Protein AF-A0A9E5PUK7-F1 (afdb_monomer_lite)

Radius of gyration: 12.42 Å; chains: 1; bounding box: 29×23×28 Å

Structure (mmCIF, N/CA/C/O backbone):
data_AF-A0A9E5PUK7-F1
#
_entry.id   AF-A0A9E5PUK7-F1
#
loop_
_atom_site.group_PDB
_atom_site.id
_atom_site.type_symbol
_atom_site.label_atom_id
_atom_site.label_alt_id
_atom_site.label_comp_id
_atom_site.label_asym_id
_atom_site.label_entity_id
_atom_site.label_seq_id
_atom_site.pdbx_PDB_ins_code
_atom_site.Cartn_x
_atom_site.Cartn_y
_atom_site.Cartn_z
_atom_site.occupancy
_atom_site.B_iso_or_equiv
_atom_site.auth_seq_id
_atom_site.auth_comp_id
_atom_site.auth_asym_id
_atom_site.auth_atom_id
_atom_site.pdbx_PDB_model_num
ATOM 1 N N . MET A 1 1 ? 11.234 1.555 9.699 1.00 54.53 1 MET A N 1
ATOM 2 C CA . MET A 1 1 ? 10.164 0.553 9.919 1.00 54.53 1 MET A CA 1
ATOM 3 C C . MET A 1 1 ? 9.356 0.468 8.622 1.00 54.53 1 MET A C 1
ATOM 5 O O . MET A 1 1 ? 8.955 1.520 8.145 1.00 54.53 1 MET A O 1
ATOM 9 N N . TYR A 1 2 ? 9.234 -0.706 7.982 1.00 60.38 2 TYR A N 1
ATOM 10 C CA . TYR A 1 2 ? 8.650 -0.852 6.630 1.00 60.38 2 TYR A CA 1
ATOM 11 C C . TYR A 1 2 ? 7.228 -1.451 6.692 1.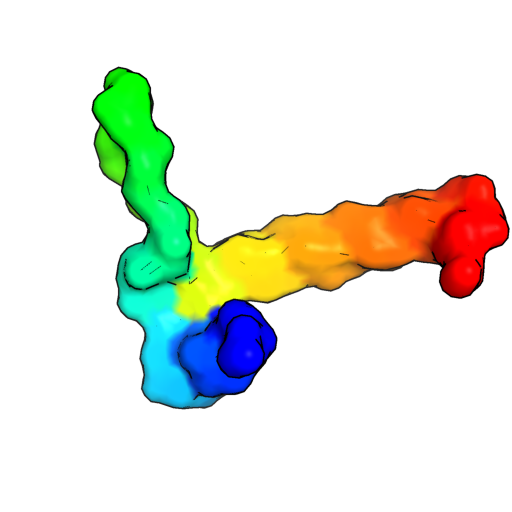00 60.38 2 TYR A C 1
ATOM 13 O O . TYR A 1 2 ? 7.045 -2.454 7.387 1.00 60.38 2 TYR A O 1
ATOM 21 N N . PRO A 1 3 ? 6.234 -0.904 5.962 1.00 62.22 3 PRO A N 1
ATOM 22 C CA . PRO A 1 3 ? 4.835 -1.353 6.012 1.00 62.22 3 PRO A CA 1
ATOM 23 C C . PRO A 1 3 ? 4.621 -2.845 5.718 1.00 62.22 3 PRO A C 1
ATOM 25 O O . PRO A 1 3 ? 3.739 -3.464 6.311 1.00 62.22 3 PRO A O 1
ATOM 28 N N . GLY A 1 4 ? 5.461 -3.458 4.878 1.00 64.50 4 GLY A N 1
ATOM 29 C CA . GLY A 1 4 ? 5.358 -4.883 4.540 1.00 64.50 4 GLY A CA 1
ATOM 30 C C . GLY A 1 4 ? 5.575 -5.841 5.723 1.00 64.50 4 GLY A C 1
ATOM 31 O O . GLY A 1 4 ? 5.086 -6.967 5.699 1.00 64.50 4 GLY A O 1
ATOM 32 N N . ALA A 1 5 ? 6.249 -5.413 6.799 1.00 70.25 5 ALA A N 1
ATOM 33 C CA . ALA A 1 5 ? 6.359 -6.220 8.022 1.00 70.25 5 ALA A CA 1
ATOM 34 C C . ALA A 1 5 ? 5.024 -6.290 8.790 1.00 70.25 5 ALA A C 1
ATOM 36 O O . ALA A 1 5 ? 4.686 -7.322 9.375 1.00 70.25 5 ALA A O 1
ATOM 37 N N . HIS A 1 6 ? 4.234 -5.214 8.742 1.00 71.00 6 HIS A N 1
ATOM 38 C CA . HIS A 1 6 ? 2.886 -5.185 9.303 1.00 71.00 6 HIS A CA 1
ATOM 39 C C . HIS A 1 6 ? 1.897 -5.945 8.421 1.00 71.00 6 HIS A C 1
ATOM 41 O O . HIS A 1 6 ? 1.08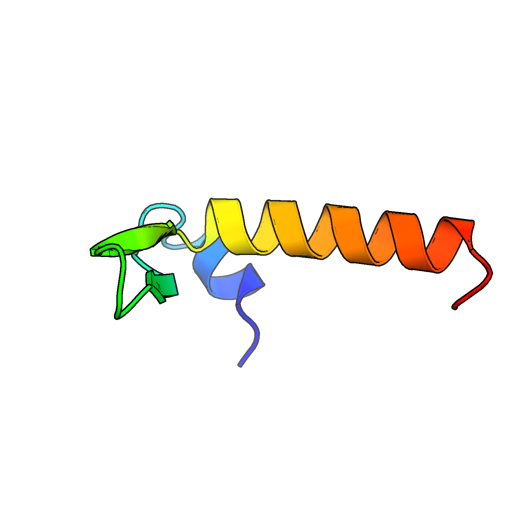5 -6.684 8.959 1.00 71.00 6 HIS A O 1
ATOM 47 N N . ALA A 1 7 ? 2.035 -5.891 7.091 1.00 66.25 7 ALA A N 1
ATOM 48 C CA . ALA A 1 7 ? 1.208 -6.689 6.181 1.00 66.25 7 ALA A CA 1
ATOM 49 C C . ALA A 1 7 ? 1.319 -8.207 6.436 1.00 66.25 7 ALA A C 1
ATOM 51 O O . ALA A 1 7 ? 0.346 -8.930 6.261 1.00 66.25 7 ALA A O 1
ATOM 52 N N . LYS A 1 8 ? 2.479 -8.699 6.899 1.00 73.56 8 LYS A N 1
ATOM 53 C CA . LYS A 1 8 ? 2.677 -10.122 7.236 1.00 73.56 8 LYS A CA 1
ATOM 54 C C . LYS A 1 8 ? 2.152 -10.532 8.612 1.00 73.56 8 LYS A C 1
ATOM 56 O O . LYS A 1 8 ? 1.863 -11.704 8.815 1.00 73.56 8 LYS A O 1
ATOM 61 N N . THR A 1 9 ? 2.096 -9.607 9.567 1.00 79.31 9 THR A N 1
ATOM 62 C CA . THR A 1 9 ? 1.769 -9.915 10.973 1.00 79.31 9 THR A CA 1
ATOM 63 C C . THR A 1 9 ? 0.361 -9.479 11.366 1.00 79.31 9 THR A C 1
ATOM 65 O O . THR A 1 9 ? -0.261 -10.113 12.209 1.00 79.31 9 THR A O 1
ATOM 68 N N . GLN A 1 10 ? -0.140 -8.404 10.759 1.00 83.19 10 GLN A N 1
ATOM 69 C CA . GLN A 1 10 ? -1.448 -7.792 10.990 1.00 83.19 10 GLN A CA 1
ATOM 70 C C . GLN A 1 10 ? -1.991 -7.245 9.651 1.00 83.19 10 GLN A C 1
ATOM 72 O O . GLN A 1 10 ? -2.065 -6.025 9.471 1.00 83.19 10 GLN A O 1
ATOM 77 N N . PRO A 1 11 ? -2.330 -8.126 8.690 1.00 80.06 11 PRO A N 1
ATOM 78 C CA . PRO A 1 11 ? -2.742 -7.731 7.341 1.00 80.06 11 PRO A CA 1
ATOM 79 C C . PRO A 1 11 ? -3.971 -6.822 7.334 1.00 80.06 11 PRO A C 1
ATOM 81 O O . PRO A 1 11 ? -3.968 -5.832 6.609 1.00 80.06 11 PRO A O 1
ATOM 84 N N . ASP A 1 12 ? -4.959 -7.115 8.184 1.00 88.50 12 ASP A N 1
ATOM 85 C CA . ASP A 1 12 ? -6.259 -6.427 8.225 1.00 88.50 12 ASP A CA 1
ATOM 86 C C . ASP A 1 12 ? -6.237 -5.123 9.031 1.00 88.50 12 ASP A C 1
ATOM 88 O O . ASP A 1 12 ? -7.233 -4.403 9.118 1.00 88.50 12 ASP A O 1
ATOM 92 N N . LYS A 1 13 ? -5.101 -4.793 9.657 1.00 89.69 13 LYS A N 1
ATOM 93 C CA . LYS A 1 13 ? -4.992 -3.570 10.447 1.00 89.69 13 LYS A CA 1
ATOM 94 C C . LYS A 1 13 ? -5.008 -2.349 9.514 1.00 89.69 13 LYS A C 1
ATOM 96 O O . LYS A 1 13 ? -4.291 -2.352 8.508 1.00 89.69 13 LYS A O 1
ATOM 101 N N . PRO A 1 14 ? -5.758 -1.283 9.856 1.00 89.94 14 PRO A N 1
ATOM 102 C CA . PRO A 1 14 ? -5.736 -0.030 9.111 1.00 89.94 14 PRO A CA 1
ATOM 103 C C . PRO A 1 14 ? -4.314 0.531 8.998 1.00 89.94 14 PRO A C 1
ATOM 105 O O . PRO A 1 14 ? -3.643 0.739 10.011 1.00 89.94 14 PRO A O 1
ATOM 108 N N . ALA A 1 15 ? -3.871 0.785 7.769 1.00 88.56 15 ALA A N 1
ATOM 109 C CA . ALA A 1 15 ? -2.588 1.413 7.462 1.00 88.56 15 ALA A CA 1
ATOM 110 C C . ALA A 1 15 ? -2.754 2.868 7.008 1.00 88.56 15 ALA A C 1
ATOM 112 O O . ALA A 1 15 ? -1.894 3.705 7.278 1.00 88.56 15 ALA A O 1
ATOM 113 N N . LEU A 1 16 ? -3.863 3.170 6.331 1.00 87.25 16 LEU A N 1
ATOM 114 C CA . LEU A 1 16 ? -4.217 4.505 5.866 1.00 87.25 16 LEU A CA 1
ATOM 115 C C . LEU A 1 16 ? -5.718 4.719 6.068 1.00 87.25 16 LEU A C 1
ATOM 117 O O . LEU A 1 16 ? -6.518 3.850 5.730 1.00 87.25 16 LEU A O 1
ATOM 121 N N . ILE A 1 17 ? -6.091 5.888 6.580 1.00 90.62 17 ILE A N 1
ATOM 122 C CA . ILE A 1 17 ? -7.483 6.336 6.645 1.00 90.62 17 ILE A CA 1
ATOM 123 C C . ILE A 1 17 ? -7.576 7.623 5.834 1.00 90.62 17 ILE A C 1
ATOM 125 O O . ILE A 1 17 ? -6.923 8.620 6.147 1.00 90.62 17 ILE A O 1
ATOM 129 N N . MET A 1 18 ? -8.359 7.597 4.763 1.00 90.12 18 MET A N 1
ATOM 130 C CA . MET A 1 18 ? -8.556 8.743 3.887 1.00 90.12 18 MET A CA 1
ATOM 131 C C . MET A 1 18 ? -9.426 9.773 4.603 1.00 90.12 18 MET A C 1
ATOM 133 O O . MET A 1 18 ? -10.637 9.608 4.706 1.00 90.12 18 MET A O 1
ATOM 137 N N . GLY A 1 19 ? -8.823 10.864 5.079 1.00 86.38 19 GLY A N 1
ATOM 138 C CA . GLY A 1 19 ? -9.509 11.833 5.945 1.00 86.38 19 GLY A CA 1
ATOM 139 C C . GLY A 1 19 ? -10.778 12.462 5.352 1.00 86.38 19 GLY A C 1
ATOM 140 O O . GLY A 1 19 ? -11.658 12.865 6.102 1.00 86.38 19 GLY A O 1
ATOM 141 N N . ARG A 1 20 ? -10.903 12.527 4.018 1.00 86.88 20 ARG A N 1
ATOM 142 C CA . ARG A 1 20 ? -12.080 13.107 3.348 1.00 86.88 20 ARG A CA 1
ATOM 143 C C . ARG A 1 20 ? -13.185 12.093 3.037 1.00 86.88 20 ARG A C 1
ATOM 145 O O . ARG A 1 20 ? -14.350 12.463 3.078 1.00 86.88 20 ARG A O 1
ATOM 152 N N . SER A 1 21 ? -12.836 10.857 2.683 1.00 90.38 21 SER A N 1
ATOM 153 C CA . SER A 1 21 ? -13.807 9.824 2.287 1.00 90.38 21 SER A CA 1
ATOM 154 C C . SER A 1 21 ? -14.106 8.814 3.394 1.00 90.38 21 SER A C 1
ATOM 156 O O . SER A 1 21 ? -15.074 8.071 3.285 1.00 90.38 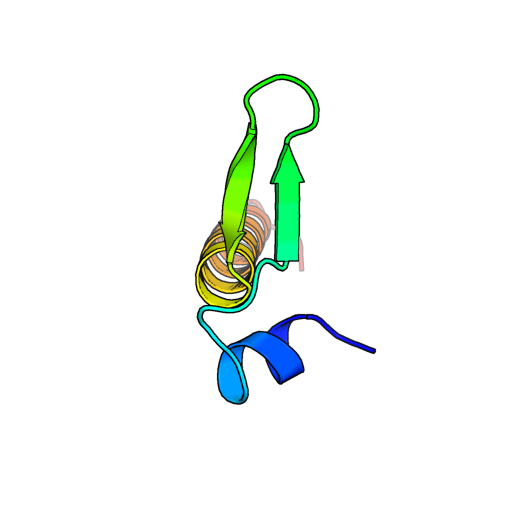21 SER A O 1
ATOM 158 N N . GLY A 1 22 ? -13.274 8.752 4.434 1.00 89.12 22 GLY A N 1
ATOM 159 C CA . GLY A 1 22 ? -13.323 7.706 5.452 1.00 89.12 22 GLY A CA 1
ATOM 160 C C . GLY A 1 22 ? -12.876 6.330 4.948 1.00 89.12 22 GLY A C 1
ATOM 161 O O . GLY A 1 22 ? -12.970 5.367 5.702 1.00 89.12 22 GLY A O 1
ATOM 162 N N . GLU A 1 23 ? -12.390 6.212 3.705 1.00 92.81 23 GLU A N 1
ATOM 163 C CA . GLU A 1 23 ? -11.896 4.937 3.172 1.00 92.81 23 GLU A CA 1
ATOM 164 C C . GLU A 1 23 ? -10.703 4.459 4.004 1.00 92.81 23 GLU A C 1
ATOM 166 O O . GLU A 1 23 ? -9.731 5.193 4.209 1.00 92.81 23 GLU A O 1
ATOM 171 N N . ILE A 1 24 ? -10.785 3.216 4.469 1.00 93.12 24 ILE A N 1
ATOM 172 C CA . ILE A 1 24 ? -9.719 2.553 5.206 1.00 93.12 24 ILE A CA 1
ATOM 173 C C . ILE A 1 24 ? -8.995 1.629 4.239 1.00 93.12 24 ILE A C 1
ATOM 175 O O . ILE A 1 24 ? -9.612 0.782 3.602 1.00 93.12 24 ILE A O 1
ATOM 179 N N . VAL A 1 25 ? -7.678 1.779 4.164 1.00 92.25 25 VAL A N 1
ATOM 180 C CA . VAL A 1 25 ? -6.797 0.858 3.451 1.00 92.25 25 VAL A CA 1
ATOM 181 C C . VAL A 1 25 ? -5.985 0.105 4.490 1.00 92.25 25 VAL A C 1
ATOM 183 O O . VAL A 1 25 ? -5.313 0.707 5.335 1.00 92.25 25 VAL A O 1
ATOM 186 N N . THR A 1 26 ? -6.055 -1.217 4.435 1.00 93.62 26 THR A N 1
ATOM 187 C CA . THR A 1 26 ? -5.311 -2.111 5.323 1.00 93.62 26 THR A CA 1
ATOM 188 C C . THR A 1 26 ? -3.838 -2.213 4.923 1.00 93.62 26 THR A C 1
ATOM 190 O O . THR A 1 26 ? -3.437 -1.813 3.823 1.00 93.62 26 THR A O 1
ATOM 193 N N . TYR A 1 27 ? -3.000 -2.767 5.802 1.00 90.12 27 TYR A N 1
ATOM 194 C CA . TYR A 1 27 ? -1.593 -3.007 5.469 1.00 90.12 27 TYR A CA 1
ATOM 195 C C . TYR A 1 27 ? -1.426 -3.956 4.278 1.00 90.12 27 TYR A C 1
ATOM 197 O O . TYR A 1 27 ? -0.546 -3.722 3.448 1.00 90.12 27 TYR A O 1
ATOM 205 N N . ALA A 1 28 ? -2.270 -4.985 4.158 1.00 88.19 28 ALA A N 1
ATOM 206 C CA . ALA A 1 28 ? -2.226 -5.911 3.027 1.00 88.19 28 ALA A CA 1
ATOM 207 C C . ALA A 1 28 ? -2.555 -5.216 1.694 1.00 88.19 28 ALA A C 1
ATOM 209 O O . ALA A 1 28 ? -1.858 -5.401 0.694 1.00 88.19 28 ALA A O 1
ATOM 210 N N . GLU A 1 29 ? -3.584 -4.368 1.673 1.00 91.50 29 GLU A N 1
ATOM 211 C CA . GLU A 1 29 ? -3.978 -3.638 0.465 1.00 91.50 29 GLU A CA 1
ATOM 212 C C . GLU A 1 29 ? -2.947 -2.582 0.072 1.00 91.50 29 GLU A C 1
ATOM 214 O O . GLU A 1 29 ? -2.668 -2.404 -1.118 1.00 91.50 29 GLU A O 1
ATOM 219 N N . LEU A 1 30 ? -2.357 -1.903 1.058 1.00 91.25 30 LEU A N 1
ATOM 220 C CA . LEU A 1 30 ? -1.285 -0.942 0.831 1.00 91.25 30 LEU A CA 1
ATOM 221 C C . LEU A 1 30 ? -0.048 -1.616 0.222 1.00 91.25 30 LEU A C 1
ATOM 223 O O . LEU A 1 30 ? 0.513 -1.097 -0.746 1.00 91.25 30 LEU A O 1
ATOM 227 N N . ASP A 1 31 ? 0.357 -2.776 0.743 1.00 90.38 31 ASP A N 1
ATOM 228 C CA . ASP A 1 31 ? 1.476 -3.558 0.205 1.00 90.38 31 ASP A CA 1
ATOM 229 C C . ASP A 1 31 ? 1.192 -4.024 -1.232 1.00 90.38 31 ASP A C 1
ATOM 231 O O . ASP A 1 31 ? 1.996 -3.800 -2.139 1.00 90.38 31 ASP A O 1
ATOM 235 N N . ALA A 1 32 ? -0.004 -4.561 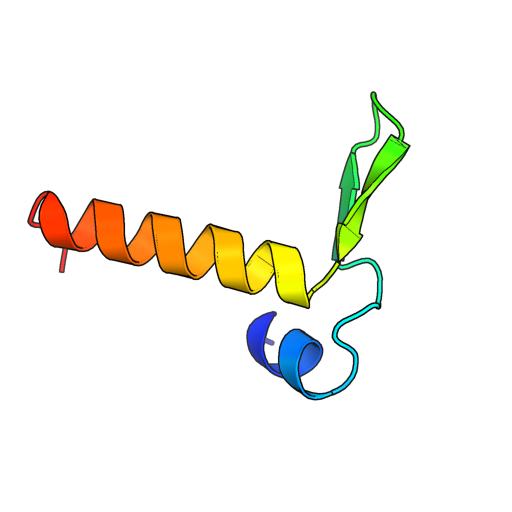-1.490 1.00 91.12 32 ALA A N 1
ATOM 236 C CA . ALA A 1 32 ? -0.408 -4.982 -2.828 1.00 91.12 32 ALA A CA 1
ATOM 237 C C . ALA A 1 32 ? -0.411 -3.815 -3.836 1.00 91.12 32 ALA A C 1
ATOM 239 O O . ALA A 1 32 ? 0.081 -3.963 -4.958 1.00 91.12 32 ALA A O 1
ATOM 240 N N . ARG A 1 33 ? -0.939 -2.644 -3.450 1.00 93.44 33 ARG A N 1
ATOM 241 C CA . ARG A 1 33 ? -0.917 -1.417 -4.270 1.00 93.44 33 ARG A CA 1
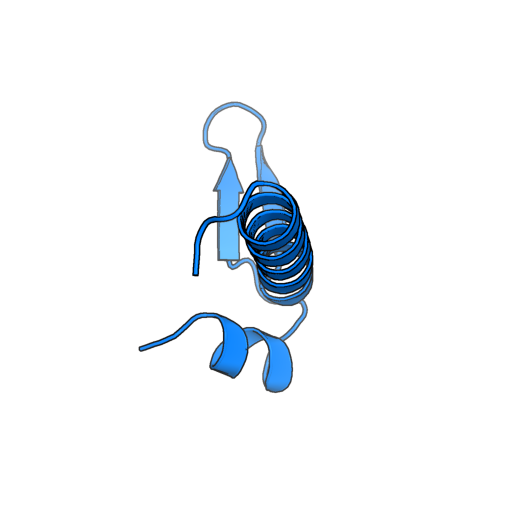ATOM 242 C C . ARG A 1 33 ? 0.524 -0.959 -4.536 1.00 93.44 33 ARG A C 1
ATOM 244 O O . ARG A 1 33 ? 0.856 -0.655 -5.681 1.00 93.44 33 ARG A O 1
ATOM 251 N N . SER A 1 34 ? 1.380 -0.980 -3.515 1.00 91.75 34 SER A N 1
ATOM 252 C CA . SER A 1 34 ? 2.790 -0.577 -3.621 1.00 91.75 34 SER A CA 1
ATOM 253 C C . SER A 1 34 ? 3.579 -1.499 -4.548 1.00 91.75 34 SER A C 1
ATOM 255 O O . SER A 1 34 ? 4.292 -1.027 -5.429 1.00 91.75 34 SER A O 1
ATOM 257 N N . ASN A 1 35 ? 3.388 -2.814 -4.428 1.00 92.81 35 ASN A N 1
ATOM 258 C CA . ASN A 1 35 ? 4.026 -3.800 -5.297 1.00 92.81 35 ASN A CA 1
ATOM 259 C C . ASN A 1 35 ? 3.578 -3.662 -6.759 1.00 92.81 35 ASN A C 1
ATOM 261 O O . ASN A 1 35 ? 4.396 -3.801 -7.670 1.00 92.81 35 ASN A O 1
ATOM 265 N N . ARG A 1 36 ? 2.298 -3.349 -7.013 1.00 94.25 36 ARG A N 1
ATOM 266 C CA . ARG A 1 36 ? 1.826 -3.038 -8.373 1.00 94.25 36 ARG A CA 1
ATOM 267 C C . ARG A 1 36 ? 2.494 -1.787 -8.936 1.00 94.25 36 ARG A C 1
ATOM 269 O O . ARG A 1 36 ? 2.930 -1.815 -10.084 1.00 94.25 36 ARG A O 1
ATOM 276 N N . LEU A 1 37 ? 2.612 -0.727 -8.137 1.00 94.44 37 LEU A N 1
ATOM 277 C CA . LEU A 1 37 ? 3.299 0.496 -8.551 1.00 94.44 37 LEU A CA 1
ATOM 278 C C . LEU A 1 37 ? 4.780 0.230 -8.852 1.00 94.44 37 LEU A C 1
ATOM 280 O O . LEU A 1 37 ? 5.256 0.610 -9.913 1.00 94.44 37 LEU A O 1
ATOM 284 N N . ALA A 1 38 ? 5.490 -0.483 -7.977 1.00 93.00 38 ALA A N 1
ATOM 285 C CA . ALA A 1 38 ? 6.894 -0.833 -8.189 1.00 93.00 38 ALA A CA 1
ATOM 286 C C . ALA A 1 38 ? 7.103 -1.635 -9.486 1.00 93.00 38 ALA A C 1
ATOM 288 O O . ALA A 1 38 ? 8.018 -1.343 -10.254 1.00 93.00 38 ALA A O 1
ATOM 289 N N . ARG A 1 39 ? 6.218 -2.600 -9.775 1.00 94.19 39 ARG A N 1
ATOM 290 C CA . ARG A 1 39 ? 6.236 -3.355 -11.039 1.00 94.19 39 ARG A CA 1
ATOM 291 C C . ARG A 1 39 ? 5.989 -2.465 -12.254 1.00 94.19 39 ARG A C 1
ATOM 293 O O . ARG A 1 39 ? 6.664 -2.635 -13.264 1.00 94.19 39 ARG A O 1
ATOM 300 N N . LEU A 1 40 ? 5.055 -1.517 -12.162 1.00 96.12 40 LEU A N 1
ATOM 301 C CA . LEU A 1 40 ? 4.802 -0.552 -13.233 1.00 96.12 40 LEU A CA 1
ATOM 302 C C . LEU A 1 40 ? 6.031 0.330 -13.481 1.00 96.12 40 LEU A C 1
ATOM 304 O O . LEU A 1 40 ? 6.422 0.517 -14.628 1.00 96.12 40 LEU A O 1
ATOM 308 N N . LEU A 1 41 ? 6.660 0.842 -12.424 1.00 94.88 41 LEU A N 1
ATOM 309 C CA . LEU A 1 41 ? 7.863 1.668 -12.536 1.00 94.88 41 LEU A CA 1
ATOM 310 C C . LEU A 1 41 ? 9.021 0.874 -13.162 1.00 94.88 41 LEU A C 1
ATOM 312 O O . LEU A 1 41 ? 9.654 1.370 -14.092 1.00 94.88 41 LEU A O 1
ATOM 316 N N . GLN A 1 42 ? 9.216 -0.386 -12.755 1.00 94.31 42 GLN A N 1
ATOM 317 C CA . GLN A 1 42 ? 10.175 -1.294 -13.400 1.00 94.31 42 GLN A CA 1
ATOM 318 C C . GLN A 1 42 ? 9.877 -1.527 -14.878 1.00 94.31 42 GLN A C 1
ATOM 320 O O . GLN A 1 42 ? 10.792 -1.477 -15.697 1.00 94.31 42 GLN A O 1
ATOM 325 N N . ALA A 1 43 ? 8.610 -1.736 -15.243 1.00 94.19 43 ALA A N 1
ATOM 326 C CA . ALA A 1 43 ? 8.212 -1.886 -16.641 1.00 94.19 43 ALA A CA 1
ATOM 327 C C . ALA A 1 43 ? 8.489 -0.620 -17.475 1.00 94.19 43 ALA A C 1
ATOM 329 O O . ALA A 1 43 ? 8.719 -0.720 -18.675 1.00 94.19 43 ALA A O 1
ATOM 330 N N . ASN A 1 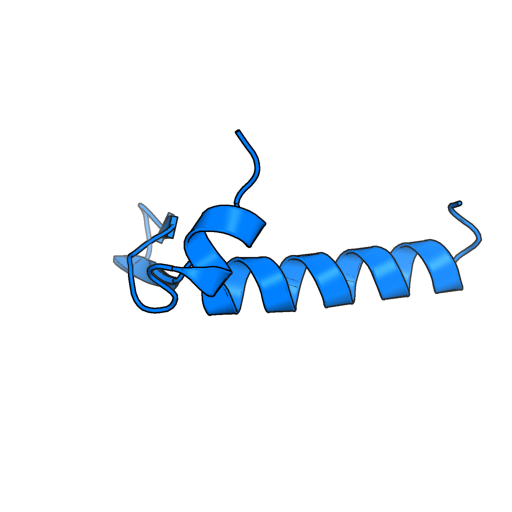44 ? 8.520 0.555 -16.840 1.00 95.69 44 ASN A N 1
ATOM 331 C CA . ASN A 1 44 ? 8.871 1.830 -17.469 1.00 95.69 44 ASN A CA 1
ATOM 332 C C . ASN A 1 44 ? 10.379 2.148 -17.406 1.00 95.69 44 ASN A C 1
ATOM 334 O O . ASN A 1 44 ? 10.788 3.261 -17.724 1.00 95.69 44 ASN A O 1
ATOM 338 N N . GLY A 1 45 ? 11.217 1.182 -17.015 1.00 92.56 45 GLY A N 1
ATOM 339 C CA . GLY A 1 45 ? 12.676 1.303 -17.048 1.00 92.56 45 GLY A CA 1
ATOM 340 C C . GLY A 1 45 ? 13.312 1.900 -15.792 1.00 92.56 45 GLY A C 1
ATOM 341 O O . GLY A 1 45 ? 14.529 2.073 -15.764 1.00 92.56 45 GLY A O 1
ATOM 342 N N . LEU A 1 46 ? 12.531 2.178 -14.743 1.00 84.44 46 LEU A N 1
ATOM 343 C CA . LEU A 1 46 ? 13.065 2.602 -13.448 1.00 84.44 46 LEU A CA 1
ATOM 344 C C . LEU A 1 46 ? 13.541 1.370 -12.668 1.00 84.44 46 LEU A C 1
ATOM 346 O O . LEU A 1 46 ? 12.754 0.468 -12.384 1.00 84.44 46 LEU A O 1
ATOM 350 N N . ARG A 1 47 ? 14.832 1.327 -12.334 1.00 72.19 47 ARG A N 1
ATOM 351 C CA . ARG A 1 47 ? 15.459 0.256 -11.549 1.00 72.19 47 ARG A CA 1
ATOM 352 C C . ARG A 1 47 ? 16.017 0.789 -10.245 1.00 72.19 47 ARG A C 1
ATOM 354 O O . ARG A 1 47 ? 16.582 1.903 -10.275 1.00 72.19 47 ARG A O 1
#

Sequence (47 aa):
MYPGAHAKTQPDKPALIMGRSGEIVTYAELDARSNRLARLLQANGLR

Secondary structure (DSSP, 8-state):
--HHHHHHH-TTSEEEE-TTT--EEEHHHHHHHHHHHHHHHHHTT--

Foldseek 3Di:
DDLVVCCVVPVQDFPDQDPPPRDTDGSVNVVVVVVVVVVVCVVVVND

pLDDT: mean 85.86, std 10.57, range [54.53, 96.12]